Protein AF-A0A6I3V0Z4-F1 (afdb_monomer_lite)

Foldseek 3Di:
DDDDDPPDDDPDPVPDDPVRVCVVCVVVLVVVQVVQQVCCCVVVVDGGDGPPD

InterPro domains:
  IPR009530 Protein of unknown function DUF1149 [PF06619] (1-53)
  IPR035958 SecB-like superfamily [G3DSA:3.10.420.10] (1-53)
  IPR035958 SecB-like superfamily [SSF54611] (1-53)

pLDDT: mean 96.55, std 2.93, range [81.88, 98.56]

Structure (mmCIF, N/CA/C/O backbone):
data_AF-A0A6I3V0Z4-F1
#
_entry.id   AF-A0A6I3V0Z4-F1
#
loop_
_atom_site.group_PDB
_atom_site.id
_atom_site.type_symbol
_atom_site.label_atom_id
_atom_site.label_alt_id
_atom_site.label_comp_id
_atom_site.label_asym_id
_atom_site.label_entity_id
_atom_site.label_seq_id
_atom_site.pdbx_PDB_ins_code
_atom_site.Cartn_x
_atom_site.Cartn_y
_atom_site.Cartn_z
_atom_site.occupancy
_atom_site.B_iso_or_equiv
_atom_site.auth_seq_id
_atom_site.auth_comp_id
_atom_site.auth_asym_id
_atom_site.auth_atom_id
_atom_site.pdbx_PDB_model_num
ATOM 1 N N . GLN A 1 1 ? -6.772 2.937 -0.593 1.00 90.88 1 GLN A N 1
ATOM 2 C CA . GLN A 1 1 ? -7.172 1.766 0.214 1.00 90.88 1 GLN A CA 1
ATOM 3 C C . GLN A 1 1 ? -8.193 2.234 1.234 1.00 90.88 1 GLN A C 1
ATOM 5 O O . GLN A 1 1 ? -7.971 3.275 1.837 1.00 90.88 1 GLN A O 1
ATOM 10 N N . VAL A 1 2 ? -9.304 1.519 1.392 1.00 96.50 2 VAL A N 1
ATOM 11 C CA . VAL A 1 2 ? -10.232 1.714 2.517 1.00 96.50 2 VAL A CA 1
ATOM 12 C C . VAL A 1 2 ? -9.992 0.550 3.475 1.00 96.50 2 VAL A C 1
ATOM 14 O O . VAL A 1 2 ? -9.916 -0.586 3.012 1.00 96.50 2 VAL A O 1
ATOM 17 N N . ASN A 1 3 ? -9.816 0.829 4.768 1.00 95.81 3 ASN A N 1
ATOM 18 C CA . ASN A 1 3 ? -9.604 -0.183 5.804 1.00 95.81 3 ASN A CA 1
ATOM 19 C C . ASN A 1 3 ? -10.791 -0.181 6.772 1.00 95.81 3 ASN A C 1
ATOM 21 O O . ASN A 1 3 ? -11.227 0.884 7.207 1.00 95.81 3 ASN A O 1
ATOM 25 N N . HIS A 1 4 ? -11.276 -1.369 7.127 1.00 96.38 4 HIS A N 1
ATOM 26 C CA . HIS A 1 4 ? -12.241 -1.568 8.204 1.00 96.38 4 HIS A CA 1
ATOM 27 C C . HIS A 1 4 ? -11.502 -2.175 9.397 1.00 96.38 4 HIS A C 1
ATOM 29 O O . HIS A 1 4 ? -10.902 -3.242 9.274 1.00 96.38 4 HIS A O 1
ATOM 35 N N . VAL A 1 5 ? -11.487 -1.459 10.524 1.00 95.56 5 VAL A N 1
ATOM 36 C CA . VAL A 1 5 ? -10.834 -1.910 11.760 1.00 95.56 5 VAL A CA 1
ATOM 37 C C . VAL A 1 5 ? -11.883 -2.608 12.617 1.00 95.56 5 VAL A C 1
ATOM 39 O O . VAL A 1 5 ? -12.746 -1.965 13.209 1.00 95.56 5 VAL A O 1
ATOM 42 N N . GLU A 1 6 ? -11.831 -3.935 12.644 1.00 96.50 6 GLU A N 1
ATOM 43 C CA . GLU A 1 6 ? -12.795 -4.757 13.374 1.00 96.50 6 GLU A CA 1
ATOM 44 C C . GLU A 1 6 ? -12.558 -4.703 14.889 1.00 96.50 6 GLU A C 1
ATOM 46 O O . GLU A 1 6 ? -11.421 -4.714 15.361 1.00 96.50 6 GLU A O 1
ATOM 51 N N . GLY A 1 7 ? -13.640 -4.667 15.672 1.00 96.19 7 GLY A N 1
ATOM 52 C CA . GLY A 1 7 ? -13.574 -4.763 17.137 1.00 96.19 7 GLY A CA 1
ATOM 53 C C . GLY A 1 7 ? -13.027 -3.529 17.866 1.00 96.19 7 GLY A C 1
ATOM 54 O O . GLY A 1 7 ? -12.864 -3.577 19.085 1.00 96.19 7 GLY A O 1
ATOM 55 N N . ARG A 1 8 ? -12.776 -2.418 17.162 1.00 96.25 8 ARG A N 1
ATOM 56 C CA . ARG A 1 8 ? -12.310 -1.154 17.750 1.00 96.25 8 ARG A CA 1
ATOM 57 C C . ARG A 1 8 ? -13.039 0.030 17.118 1.00 96.25 8 ARG A C 1
ATOM 59 O O . ARG A 1 8 ? -13.095 0.150 15.900 1.00 96.25 8 ARG A O 1
ATOM 66 N N . ILE A 1 9 ? -13.557 0.930 17.954 1.00 96.50 9 ILE A N 1
ATOM 67 C CA . ILE A 1 9 ? -13.965 2.270 17.518 1.00 96.50 9 ILE A CA 1
ATOM 68 C C . ILE A 1 9 ? -12.759 3.182 17.710 1.00 96.50 9 ILE A C 1
ATOM 70 O O . ILE A 1 9 ? -12.221 3.264 18.811 1.00 96.50 9 ILE A O 1
ATOM 74 N N . VAL A 1 10 ? -12.338 3.835 16.633 1.00 95.88 10 VAL A N 1
ATOM 75 C CA . VAL A 1 10 ? -11.252 4.818 16.630 1.00 95.88 10 VAL A CA 1
ATOM 76 C C . VAL A 1 10 ? -11.888 6.171 16.362 1.00 95.88 10 VAL A C 1
ATOM 78 O O . VAL A 1 10 ? -12.535 6.337 15.327 1.00 95.88 10 VAL A O 1
ATOM 81 N N . ASN A 1 11 ? -11.761 7.111 17.295 1.00 97.06 11 ASN A N 1
ATOM 82 C CA . ASN A 1 11 ? -12.370 8.433 17.143 1.00 97.06 11 ASN A CA 1
ATOM 83 C C . ASN A 1 11 ? -11.446 9.349 16.339 1.00 97.06 11 ASN A C 1
ATOM 85 O O . ASN A 1 11 ? -11.913 10.094 15.479 1.00 97.06 11 ASN A O 1
ATOM 89 N N . GLU A 1 12 ? -10.138 9.249 16.582 1.00 97.00 12 GLU A N 1
ATOM 90 C CA . GLU A 1 12 ? -9.114 10.050 15.920 1.00 97.00 12 GLU A CA 1
ATOM 91 C C . GLU A 1 12 ? -7.960 9.187 15.373 1.00 97.00 12 GLU A C 1
ATOM 93 O O . GLU A 1 12 ? -7.507 8.254 16.036 1.00 97.00 12 GLU A O 1
ATOM 98 N N . PRO A 1 13 ? -7.406 9.499 14.183 1.00 94.88 13 PRO A N 1
ATOM 99 C CA . PRO A 1 13 ? -6.287 8.738 13.612 1.00 94.88 13 PRO A CA 1
ATOM 100 C C . PRO A 1 13 ? -5.001 8.750 14.453 1.00 94.88 13 PRO A C 1
ATOM 102 O O . PRO A 1 13 ? -4.179 7.847 14.330 1.00 94.88 13 PRO A O 1
ATOM 105 N N . SER A 1 14 ? -4.816 9.765 15.299 1.00 97.19 14 SER A N 1
ATOM 106 C CA . SER A 1 14 ? -3.685 9.894 16.231 1.00 97.19 14 SER A CA 1
ATOM 107 C C . SER A 1 14 ? -3.673 8.818 17.323 1.00 97.19 14 SER A C 1
ATOM 109 O O . SER A 1 14 ? -2.661 8.655 17.999 1.00 97.19 14 SER A O 1
ATOM 111 N N . GLU A 1 15 ? -4.771 8.074 17.494 1.00 97.50 15 GLU A N 1
ATOM 112 C CA . GLU A 1 15 ? -4.870 6.954 18.432 1.00 97.50 15 GLU A CA 1
ATOM 113 C C . GLU A 1 15 ? -4.149 5.685 17.952 1.00 97.50 15 GLU A C 1
ATOM 115 O O . GLU A 1 15 ? -4.026 4.726 18.722 1.00 97.50 15 GLU A O 1
ATOM 120 N N . PHE A 1 16 ? -3.727 5.628 16.686 1.00 97.75 16 PHE A N 1
ATOM 121 C CA . PHE A 1 16 ? -2.937 4.512 16.180 1.00 97.75 16 PHE A CA 1
ATOM 122 C C . PHE A 1 16 ? -1.477 4.657 16.591 1.00 97.75 16 PHE A C 1
ATOM 124 O O . PHE A 1 16 ? -0.870 5.721 16.452 1.00 97.75 16 PHE A O 1
ATOM 131 N N . ASN A 1 17 ? -0.890 3.560 17.057 1.00 97.56 17 ASN A N 1
ATOM 132 C CA . ASN A 1 17 ? 0.552 3.506 17.256 1.00 97.56 17 ASN A CA 1
ATOM 133 C C . ASN A 1 17 ? 1.287 3.302 15.915 1.00 97.56 17 ASN A C 1
ATOM 135 O O . ASN A 1 17 ? 0.679 3.041 14.876 1.00 97.56 17 ASN A O 1
ATOM 139 N N . GLN A 1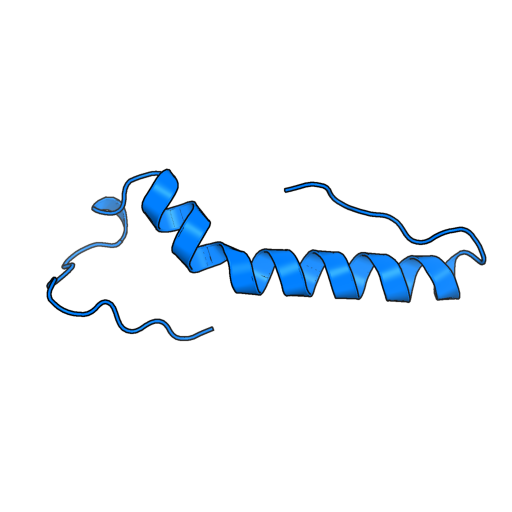 18 ? 2.615 3.417 15.933 1.00 96.06 18 GLN A N 1
ATOM 140 C CA . GLN A 1 18 ? 3.425 3.335 14.717 1.00 96.06 18 GLN A CA 1
ATOM 141 C C . GLN A 1 18 ? 3.290 1.987 13.986 1.00 96.06 18 GLN A C 1
ATOM 143 O O . GLN A 1 18 ? 3.210 1.976 12.760 1.00 96.06 18 GLN A O 1
ATOM 148 N N . GLU A 1 19 ? 3.203 0.877 14.720 1.00 97.31 19 GLU A N 1
ATOM 149 C CA . GLU A 1 19 ? 3.044 -0.469 14.154 1.00 97.31 19 GLU A CA 1
ATOM 150 C C . GLU A 1 19 ? 1.674 -0.636 13.471 1.00 97.31 19 GLU A C 1
ATOM 152 O O . GLU A 1 19 ? 1.567 -1.203 12.379 1.00 97.31 19 GLU A O 1
ATOM 157 N N . GLU A 1 20 ? 0.616 -0.083 14.068 1.00 97.12 20 GLU A N 1
ATOM 158 C CA . GLU A 1 20 ? -0.729 -0.074 13.486 1.00 97.12 20 GLU A CA 1
ATOM 159 C C . GLU A 1 20 ? -0.775 0.775 12.211 1.00 97.12 20 GL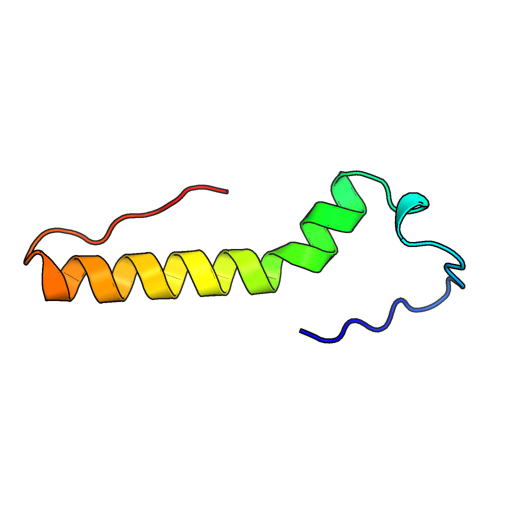U A C 1
ATOM 161 O O . GLU A 1 20 ? -1.323 0.339 11.196 1.00 97.12 20 GLU A O 1
ATOM 166 N N . VAL A 1 21 ? -0.159 1.961 12.229 1.00 97.31 21 VAL A N 1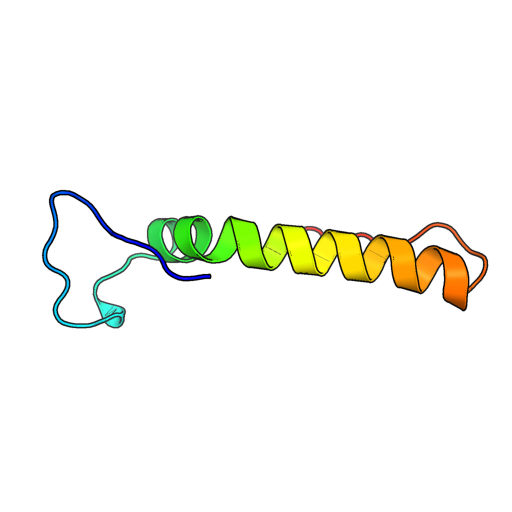
ATOM 167 C CA . VAL A 1 21 ? -0.060 2.833 11.049 1.00 97.31 21 VAL A CA 1
ATOM 168 C C . VAL A 1 21 ? 0.694 2.131 9.921 1.00 97.31 21 VAL A C 1
ATOM 170 O O . VAL A 1 21 ? 0.224 2.122 8.781 1.00 97.31 21 VAL A O 1
ATOM 173 N N . GLU A 1 22 ? 1.828 1.505 10.229 1.00 96.81 22 GLU A N 1
ATOM 174 C CA . GLU A 1 22 ? 2.633 0.754 9.264 1.00 96.81 22 GLU A CA 1
ATOM 175 C C . GLU A 1 22 ? 1.841 -0.412 8.660 1.00 96.81 22 GLU A C 1
ATOM 177 O O . GLU A 1 22 ? 1.828 -0.598 7.442 1.00 96.81 22 GLU A O 1
ATOM 182 N N . THR A 1 23 ? 1.095 -1.144 9.487 1.00 96.75 23 THR A N 1
ATOM 183 C CA . THR A 1 23 ? 0.235 -2.247 9.040 1.00 96.75 23 THR A CA 1
ATOM 184 C C . THR A 1 23 ? -0.865 -1.760 8.099 1.00 96.75 23 THR A C 1
ATOM 186 O O . THR A 1 23 ? -1.068 -2.334 7.025 1.00 96.75 23 THR A O 1
ATOM 189 N N . LEU A 1 24 ? -1.551 -0.672 8.456 1.00 97.12 24 LEU A N 1
ATOM 190 C CA . LEU A 1 24 ? -2.615 -0.089 7.637 1.00 97.12 24 LEU A CA 1
ATOM 191 C C . LEU A 1 24 ? -2.085 0.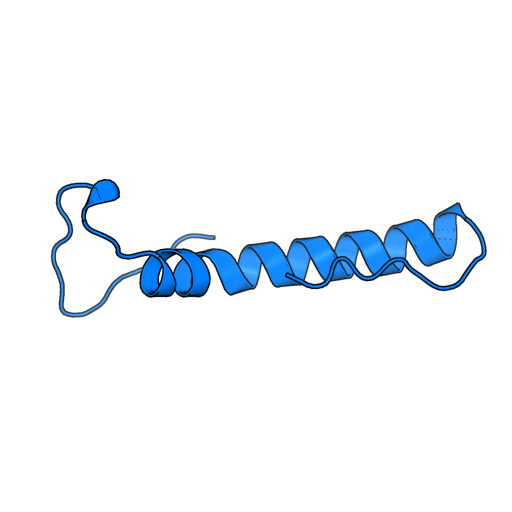449 6.300 1.00 97.12 24 LEU A C 1
ATOM 193 O O . LEU A 1 24 ? -2.794 0.365 5.293 1.00 97.12 24 LEU A O 1
ATOM 197 N N . ALA A 1 25 ? -0.857 0.976 6.285 1.00 97.12 25 ALA A N 1
ATOM 198 C CA . ALA A 1 25 ? -0.203 1.540 5.107 1.00 97.12 25 ALA A CA 1
ATOM 199 C C . ALA A 1 25 ? 0.501 0.498 4.222 1.00 97.12 25 ALA A C 1
ATOM 201 O O . ALA A 1 25 ? 0.748 0.775 3.043 1.00 97.12 25 ALA A O 1
ATOM 202 N N . ARG A 1 26 ? 0.809 -0.699 4.742 1.00 97.19 26 ARG A N 1
ATOM 203 C CA . ARG A 1 26 ? 1.615 -1.715 4.043 1.00 97.19 26 ARG A CA 1
ATOM 204 C C . ARG A 1 26 ? 1.126 -2.025 2.623 1.00 97.19 26 ARG A C 1
ATOM 206 O O . ARG A 1 26 ?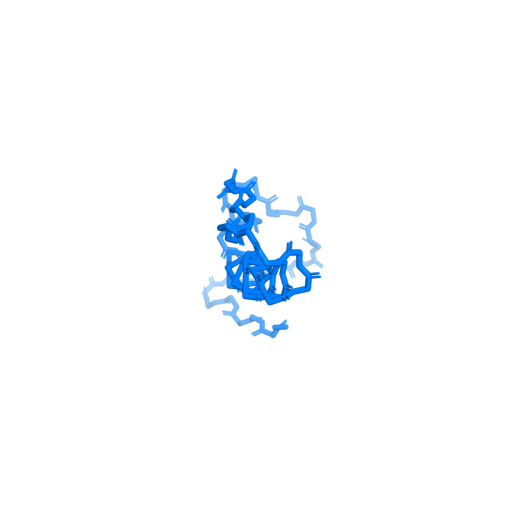 1.967 -2.059 1.724 1.00 97.19 26 ARG A O 1
ATOM 213 N N . PRO A 1 27 ? -0.180 -2.208 2.340 1.00 97.75 27 PRO A N 1
ATOM 214 C CA . PRO A 1 27 ? -0.622 -2.499 0.975 1.00 97.75 27 PRO A CA 1
ATOM 215 C C . PRO A 1 27 ? -0.368 -1.340 0.002 1.00 97.75 27 PRO A C 1
ATOM 217 O O . PRO A 1 27 ? -0.001 -1.577 -1.150 1.00 97.75 27 PRO A O 1
ATOM 220 N N . CYS A 1 28 ? -0.501 -0.092 0.463 1.00 97.94 28 CYS A N 1
ATOM 221 C CA . CYS A 1 28 ? -0.147 1.092 -0.321 1.00 97.94 28 CYS A CA 1
ATOM 222 C C . CYS A 1 28 ? 1.362 1.158 -0.599 1.00 97.94 28 CYS A C 1
ATOM 224 O O . CYS A 1 28 ? 1.750 1.399 -1.741 1.00 97.94 28 CYS A O 1
ATOM 226 N N . LEU A 1 29 ? 2.208 0.900 0.406 1.00 97.75 29 LEU A N 1
ATOM 227 C CA . LEU A 1 29 ? 3.670 0.902 0.249 1.00 97.75 29 LEU A CA 1
ATOM 228 C C . LEU A 1 29 ? 4.149 -0.213 -0.687 1.00 97.75 29 LEU A C 1
ATOM 230 O O . LEU A 1 29 ? 4.985 0.025 -1.553 1.00 97.75 29 LEU A O 1
ATOM 234 N N . ASN A 1 30 ? 3.554 -1.403 -0.592 1.00 97.50 30 ASN A N 1
ATOM 235 C CA . ASN A 1 30 ? 3.837 -2.507 -1.509 1.00 97.50 30 ASN A CA 1
ATOM 236 C C . ASN A 1 30 ? 3.469 -2.156 -2.954 1.00 97.50 30 ASN A C 1
ATOM 238 O O . ASN A 1 30 ? 4.215 -2.479 -3.877 1.00 97.50 30 ASN A O 1
ATOM 242 N N . MET A 1 31 ? 2.326 -1.495 -3.165 1.00 97.94 31 MET A N 1
ATOM 243 C CA . MET A 1 31 ? 1.932 -1.044 -4.499 1.00 97.94 31 MET A CA 1
ATOM 244 C C . MET A 1 31 ? 2.904 0.005 -5.038 1.00 97.94 31 MET A C 1
ATOM 246 O O . MET A 1 31 ? 3.336 -0.108 -6.181 1.00 97.94 31 MET A O 1
ATOM 250 N N . LEU A 1 32 ? 3.277 0.988 -4.215 1.00 98.00 32 LEU A N 1
ATOM 251 C CA . LEU A 1 32 ? 4.261 1.999 -4.587 1.00 98.00 32 LEU A CA 1
ATOM 252 C C . LEU A 1 32 ? 5.584 1.350 -5.000 1.00 98.00 32 LEU A C 1
ATOM 254 O O . LEU A 1 32 ? 6.075 1.636 -6.085 1.00 98.00 32 LEU A O 1
ATOM 258 N N . ASN A 1 33 ? 6.106 0.427 -4.188 1.00 97.94 33 ASN A N 1
ATOM 259 C CA . ASN A 1 33 ? 7.360 -0.257 -4.484 1.00 97.94 33 ASN A CA 1
ATOM 260 C C . ASN A 1 33 ? 7.299 -1.027 -5.811 1.00 97.94 33 ASN A C 1
ATOM 262 O O . ASN A 1 33 ? 8.198 -0.912 -6.636 1.00 97.94 33 ASN A O 1
ATOM 266 N N . ARG A 1 34 ? 6.202 -1.754 -6.064 1.00 98.19 34 ARG A N 1
ATOM 267 C CA . ARG A 1 34 ? 6.004 -2.472 -7.331 1.00 98.19 34 ARG A CA 1
ATOM 268 C C . ARG A 1 34 ? 5.933 -1.530 -8.526 1.00 98.19 34 ARG A C 1
ATOM 270 O O . ARG A 1 34 ? 6.567 -1.793 -9.536 1.00 98.19 34 ARG A O 1
ATOM 277 N N . LEU A 1 35 ? 5.178 -0.437 -8.420 1.00 98.44 35 LEU A N 1
ATOM 278 C CA . LEU A 1 35 ? 5.088 0.546 -9.500 1.00 98.44 35 LEU A CA 1
ATOM 279 C C . LEU A 1 35 ? 6.451 1.172 -9.788 1.00 98.44 35 LEU A C 1
ATOM 281 O O . LEU A 1 35 ? 6.834 1.286 -10.947 1.00 98.44 35 LEU A O 1
ATOM 285 N N . THR A 1 36 ? 7.190 1.555 -8.748 1.00 98.31 36 THR A N 1
ATOM 286 C CA . THR A 1 36 ? 8.525 2.129 -8.903 1.00 98.31 36 THR A CA 1
ATOM 287 C C . THR A 1 36 ? 9.484 1.139 -9.544 1.00 98.31 36 THR A C 1
ATOM 289 O O . THR A 1 36 ? 10.151 1.516 -10.505 1.00 98.31 36 THR A O 1
ATOM 292 N N . TYR A 1 37 ? 9.515 -0.108 -9.079 1.00 98.44 37 T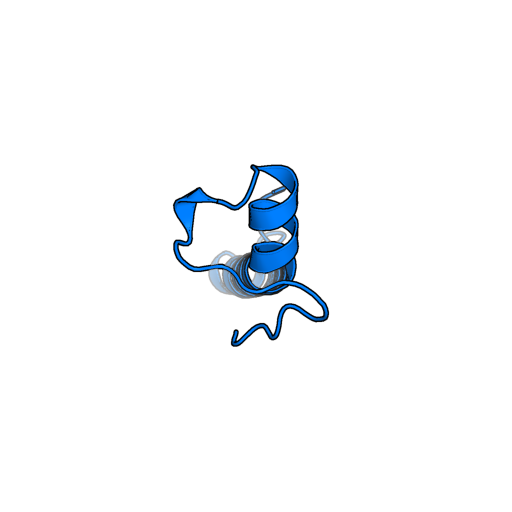YR A N 1
ATOM 293 C CA . TYR A 1 37 ? 10.388 -1.137 -9.632 1.00 98.44 37 TYR A CA 1
ATOM 294 C C . TYR A 1 37 ? 10.157 -1.314 -11.137 1.00 98.44 37 TYR A C 1
ATOM 296 O O . TYR A 1 37 ? 11.062 -1.074 -11.930 1.00 98.44 37 TYR A O 1
ATOM 304 N N . GLU A 1 38 ? 8.919 -1.606 -11.535 1.00 98.56 38 GLU A N 1
ATOM 305 C CA . GLU A 1 38 ? 8.572 -1.899 -12.932 1.00 98.56 38 GLU A CA 1
ATOM 306 C C . GLU A 1 38 ? 8.772 -0.682 -13.849 1.00 98.56 38 GLU A C 1
ATOM 308 O O . GLU A 1 38 ? 9.330 -0.789 -14.939 1.00 98.56 38 GLU A O 1
ATOM 313 N N . VAL A 1 39 ? 8.340 0.510 -13.416 1.00 98.50 39 VAL A N 1
ATOM 314 C CA . VAL A 1 39 ? 8.461 1.724 -14.240 1.00 98.50 39 VAL A CA 1
ATOM 315 C C . VAL A 1 39 ? 9.922 2.116 -14.423 1.00 98.50 39 VAL A C 1
ATOM 317 O O . VAL A 1 39 ? 10.307 2.511 -15.521 1.00 98.50 39 VAL A O 1
ATOM 320 N N . THR A 1 40 ? 10.734 2.027 -13.369 1.00 98.31 40 THR A N 1
ATOM 321 C CA . THR A 1 40 ? 12.156 2.388 -13.459 1.00 98.31 40 THR A CA 1
ATOM 322 C C . THR A 1 40 ? 12.950 1.368 -14.255 1.00 98.31 40 THR A C 1
ATOM 324 O O . THR A 1 40 ? 13.828 1.783 -15.007 1.00 98.31 40 THR A O 1
ATOM 327 N N . GLU A 1 41 ? 12.596 0.083 -14.178 1.00 98.44 41 GLU A N 1
ATOM 328 C CA . GLU A 1 41 ? 13.224 -0.953 -14.996 1.00 98.44 41 GLU A CA 1
ATOM 329 C C . GLU A 1 41 ? 13.069 -0.653 -16.490 1.00 98.44 41 GLU A C 1
ATOM 331 O O . GLU A 1 41 ? 14.046 -0.601 -17.237 1.00 98.44 41 GLU A O 1
ATOM 336 N N . ILE A 1 42 ? 11.841 -0.342 -16.911 1.00 98.06 42 ILE A N 1
ATOM 337 C CA . ILE A 1 42 ? 11.527 -0.045 -18.312 1.00 98.06 42 ILE A CA 1
ATOM 338 C C . ILE A 1 42 ? 12.095 1.314 -18.738 1.00 98.06 42 ILE A C 1
ATOM 340 O O . ILE A 1 42 ? 12.658 1.443 -19.821 1.00 98.06 42 ILE A O 1
ATOM 344 N N . ALA A 1 43 ? 11.907 2.357 -17.924 1.00 98.19 43 ALA A N 1
ATOM 345 C CA . ALA A 1 43 ? 12.242 3.724 -18.319 1.00 98.19 43 ALA A CA 1
ATOM 346 C C . ALA A 1 43 ? 13.751 3.986 -18.355 1.00 98.19 43 ALA A C 1
ATOM 348 O O . ALA A 1 43 ? 14.196 4.853 -19.109 1.00 98.19 43 ALA A O 1
ATOM 349 N N . LEU A 1 44 ? 14.521 3.285 -17.520 1.00 98.00 44 LEU A N 1
ATOM 350 C CA . LEU A 1 44 ? 15.964 3.479 -17.400 1.00 98.00 44 LEU A CA 1
ATOM 351 C C . LEU A 1 44 ? 16.775 2.397 -18.118 1.00 98.00 44 LEU A C 1
ATOM 353 O O . LEU A 1 44 ? 17.978 2.589 -18.266 1.00 98.00 44 LEU A O 1
ATOM 357 N N . ASP A 1 45 ? 16.140 1.304 -18.561 1.00 97.44 45 ASP A N 1
ATOM 358 C CA . ASP A 1 45 ? 16.805 0.132 -19.155 1.00 97.44 45 ASP A CA 1
ATOM 359 C C . ASP A 1 45 ? 17.913 -0.434 -18.241 1.00 97.44 45 ASP A C 1
ATOM 361 O O . ASP A 1 45 ? 19.011 -0.807 -18.656 1.00 97.44 45 ASP A O 1
ATOM 365 N N . LEU A 1 46 ? 17.629 -0.435 -16.939 1.00 97.69 46 LEU A N 1
ATOM 366 C CA . LEU A 1 46 ? 18.486 -0.915 -15.855 1.00 97.69 46 LEU A CA 1
ATOM 367 C C . LEU A 1 46 ? 17.626 -1.736 -14.887 1.00 97.69 46 LEU A C 1
ATOM 369 O O . LEU A 1 46 ? 16.413 -1.578 -14.906 1.00 97.69 46 LEU A O 1
ATOM 373 N N . PRO A 1 47 ? 18.202 -2.577 -14.008 1.00 97.69 47 PRO A N 1
ATOM 374 C CA . PRO A 1 47 ? 17.416 -3.264 -12.983 1.00 97.69 47 PRO A CA 1
ATOM 375 C C . PRO A 1 47 ? 16.542 -2.290 -12.176 1.00 97.69 47 PRO A C 1
ATOM 377 O O . PRO A 1 47 ? 17.034 -1.247 -11.735 1.00 97.69 47 PRO A O 1
ATOM 380 N N . GLY A 1 48 ? 15.264 -2.637 -11.981 1.00 96.94 48 GLY A N 1
ATOM 381 C CA . GLY A 1 48 ? 14.296 -1.783 -11.293 1.00 96.94 48 GLY A CA 1
ATOM 382 C C . GLY A 1 48 ? 14.723 -1.367 -9.881 1.00 96.94 48 GLY A C 1
ATOM 383 O O . GLY A 1 48 ? 15.375 -2.114 -9.146 1.00 96.94 48 GLY A O 1
ATOM 384 N N . ILE A 1 49 ? 14.335 -0.156 -9.478 1.00 97.94 49 ILE A N 1
ATOM 385 C CA . ILE A 1 49 ? 14.629 0.386 -8.147 1.00 97.94 49 ILE A CA 1
ATOM 386 C C . ILE A 1 49 ? 13.663 -0.209 -7.116 1.00 97.94 49 ILE A C 1
ATOM 388 O O . ILE A 1 49 ? 12.448 -0.058 -7.234 1.00 97.94 49 ILE A O 1
ATOM 392 N N . ASN A 1 50 ? 14.217 -0.828 -6.071 1.00 96.19 50 ASN A N 1
ATOM 393 C CA . ASN A 1 50 ? 13.489 -1.277 -4.883 1.00 96.19 50 ASN A CA 1
ATOM 394 C C . ASN A 1 50 ? 13.650 -0.245 -3.754 1.00 96.19 50 ASN A C 1
ATOM 396 O O . ASN A 1 50 ? 14.768 0.161 -3.446 1.00 96.19 50 ASN A O 1
ATOM 400 N N . LEU A 1 51 ? 12.540 0.195 -3.160 1.00 91.38 51 LEU A N 1
ATOM 401 C CA . LEU A 1 51 ? 12.502 1.298 -2.195 1.00 91.38 51 LEU A CA 1
ATOM 402 C C . LEU A 1 51 ? 12.700 0.880 -0.724 1.00 91.38 51 LEU A C 1
ATOM 404 O O . LEU A 1 51 ? 12.939 1.758 0.095 1.00 91.38 51 LEU A O 1
ATOM 408 N N . GLU A 1 52 ? 12.615 -0.417 -0.401 1.00 85.75 52 GLU A N 1
ATOM 409 C CA . GLU A 1 52 ? 12.893 -0.996 0.935 1.00 85.75 52 GLU A CA 1
ATOM 410 C C . GLU A 1 52 ? 12.257 -0.246 2.137 1.00 85.75 52 GLU A C 1
ATOM 412 O O . GLU A 1 52 ? 12.958 0.327 2.971 1.00 85.75 52 GLU A O 1
ATOM 417 N N . PHE A 1 53 ? 10.917 -0.280 2.236 1.00 81.88 53 PHE A N 1
ATOM 418 C CA . PHE A 1 53 ? 10.135 0.256 3.369 1.00 81.88 53 PHE A CA 1
ATOM 419 C C . PHE A 1 53 ? 9.694 -0.808 4.380 1.00 81.88 53 PHE A C 1
ATOM 421 O O . PHE A 1 53 ? 9.270 -1.907 3.945 1.00 81.88 53 PHE A O 1
#

Radius of gyration: 15.57 Å; chains: 1; bounding box: 32×15×38 Å

Organism: Streptococcus pneumoniae (NCBI:txid1313)

Sequence (53 aa):
QVNHVEGRIVNEPSEFNQEEVETLARPCLNMLNRLTYEVTEIALDLPGINLEF

Secondary structure (DSSP, 8-state):
-----TT---SSGGGS-HHHHHHHHHHHHHHHHHHHHHHHHHHHTSSPPP---